Protein AF-A0A2E4QRD1-F1 (afdb_monomer_lite)

Structure (mmCIF, N/CA/C/O backbone):
data_AF-A0A2E4QRD1-F1
#
_entry.id   AF-A0A2E4QRD1-F1
#
loop_
_atom_site.group_PDB
_atom_site.id
_atom_site.type_symbol
_atom_site.label_atom_id
_atom_site.label_alt_id
_atom_site.label_comp_id
_atom_site.label_asym_id
_atom_site.label_entity_id
_atom_site.label_seq_id
_atom_site.pdbx_PDB_ins_code
_atom_site.Cartn_x
_atom_site.Cartn_y
_atom_site.Cartn_z
_atom_site.occupancy
_atom_site.B_iso_or_equiv
_atom_site.auth_seq_id
_atom_site.auth_comp_id
_atom_site.auth_asym_id
_atom_site.auth_atom_id
_atom_site.pdbx_PDB_model_num
ATOM 1 N N . MET A 1 1 ? -5.379 22.019 15.513 1.00 50.44 1 MET A N 1
ATOM 2 C CA . MET A 1 1 ? -6.023 21.564 1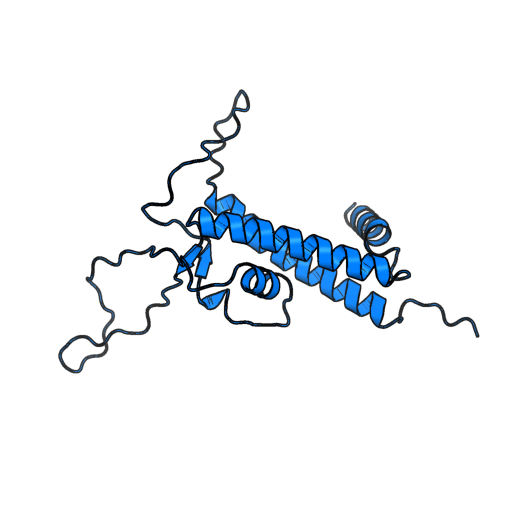4.257 1.00 50.44 1 MET A CA 1
ATOM 3 C C . MET A 1 1 ? -5.798 20.081 13.985 1.00 50.44 1 MET A C 1
ATOM 5 O O . MET A 1 1 ? -6.786 19.393 13.776 1.00 50.44 1 MET A O 1
ATOM 9 N N . ALA A 1 2 ? -4.564 19.561 14.042 1.00 52.75 2 ALA A N 1
ATOM 10 C CA . ALA A 1 2 ? -4.291 18.135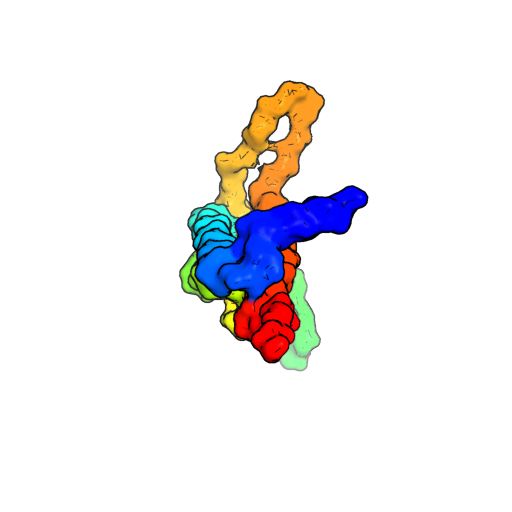 13.790 1.00 52.75 2 ALA A CA 1
ATOM 11 C C . ALA A 1 2 ? -5.084 17.165 14.697 1.00 52.75 2 ALA A C 1
ATOM 13 O O . ALA A 1 2 ? -5.572 16.139 14.234 1.00 52.75 2 ALA A O 1
ATOM 14 N N . THR A 1 3 ? -5.299 17.526 15.965 1.00 58.53 3 THR A N 1
ATOM 15 C CA . THR A 1 3 ? -6.073 16.727 16.932 1.00 58.53 3 THR A CA 1
ATOM 16 C C . THR A 1 3 ? -7.560 16.610 16.587 1.00 58.53 3 THR A C 1
ATOM 18 O O . THR A 1 3 ? -8.169 15.573 16.826 1.00 58.53 3 THR A O 1
ATOM 21 N N . THR A 1 4 ? -8.157 17.637 15.979 1.00 69.69 4 THR A N 1
ATOM 22 C CA . THR A 1 4 ? -9.581 17.635 15.609 1.00 69.69 4 THR A CA 1
ATOM 23 C C . THR A 1 4 ? -9.843 16.732 14.405 1.00 69.69 4 THR A C 1
ATOM 25 O O . THR A 1 4 ? -10.818 15.987 14.392 1.00 69.69 4 THR A O 1
ATOM 28 N N . VAL A 1 5 ? -8.942 16.755 13.417 1.00 69.38 5 VAL A N 1
ATOM 29 C CA . VAL A 1 5 ? -9.038 15.918 12.209 1.00 69.38 5 VAL A CA 1
ATOM 30 C C . VAL A 1 5 ? -8.805 14.447 12.546 1.00 69.38 5 VAL A C 1
ATOM 32 O O . VAL A 1 5 ? -9.567 13.596 12.097 1.00 69.38 5 VAL A O 1
ATOM 35 N N . ALA A 1 6 ? -7.813 14.147 13.392 1.00 63.94 6 ALA A N 1
ATOM 36 C CA . ALA A 1 6 ? -7.556 12.785 13.853 1.00 63.94 6 ALA A CA 1
ATOM 37 C C . ALA A 1 6 ? -8.767 12.192 14.595 1.00 63.94 6 ALA A C 1
ATOM 39 O O . ALA A 1 6 ? -9.169 11.068 14.309 1.00 63.94 6 ALA A O 1
ATOM 40 N N . ASN A 1 7 ? -9.406 12.969 15.475 1.00 65.31 7 ASN A N 1
ATOM 41 C CA . ASN A 1 7 ? -10.594 12.524 16.208 1.00 65.31 7 ASN A CA 1
ATOM 42 C C . ASN A 1 7 ? -11.817 12.319 15.300 1.00 65.31 7 ASN A C 1
ATOM 44 O O . ASN A 1 7 ? -12.578 11.378 15.512 1.00 65.31 7 ASN A O 1
ATOM 48 N N . LEU A 1 8 ? -11.998 13.159 14.275 1.00 71.75 8 LEU A N 1
ATOM 49 C CA . LEU A 1 8 ? 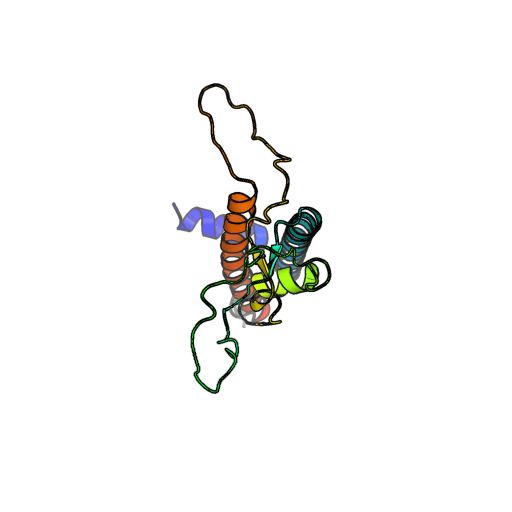-13.072 12.997 13.287 1.00 71.75 8 LEU A CA 1
ATOM 50 C C . LEU A 1 8 ? -12.869 11.749 12.421 1.00 71.75 8 LEU A C 1
ATOM 52 O O . LEU A 1 8 ? -13.807 10.975 12.242 1.00 71.75 8 LEU A O 1
ATOM 56 N N . LEU A 1 9 ? -11.646 11.523 11.929 1.00 69.75 9 LEU A N 1
ATOM 57 C CA . LEU A 1 9 ? -11.304 10.322 11.163 1.00 69.75 9 LEU A CA 1
ATOM 58 C C . LEU A 1 9 ? -11.470 9.059 12.010 1.00 69.75 9 LEU A C 1
ATOM 60 O O . LEU A 1 9 ? -12.026 8.069 11.539 1.00 69.75 9 LEU A O 1
ATOM 64 N N . PHE A 1 10 ? -11.047 9.105 13.274 1.00 66.19 10 PHE A N 1
ATOM 65 C CA . PHE A 1 10 ? -11.171 7.982 14.195 1.00 66.19 10 PHE A CA 1
ATOM 66 C C . PHE A 1 10 ? -12.632 7.664 14.544 1.00 66.19 10 PHE A C 1
ATOM 68 O O . PHE A 1 10 ? -13.024 6.498 14.547 1.00 66.19 10 PHE A O 1
ATOM 75 N N . GLY A 1 11 ? -13.466 8.681 14.768 1.00 65.50 11 GLY A N 1
ATOM 76 C CA . GLY A 1 11 ? -14.901 8.495 14.986 1.00 65.50 11 GLY A CA 1
ATOM 77 C C . GLY A 1 11 ? -15.625 7.962 13.747 1.00 65.50 11 GLY A C 1
ATOM 78 O O . GLY A 1 11 ? -16.450 7.060 13.851 1.00 65.50 11 GLY A O 1
ATOM 79 N N . TRP A 1 12 ? -15.291 8.463 12.557 1.00 73.50 12 TRP A N 1
ATOM 80 C CA . TRP A 1 12 ? -15.963 8.044 11.327 1.00 73.50 12 TRP A CA 1
ATOM 81 C C . TRP A 1 12 ? -15.585 6.620 10.889 1.00 73.50 12 TRP A C 1
ATOM 83 O O . TRP A 1 12 ? -16.465 5.833 10.544 1.00 73.50 12 TRP A O 1
ATOM 93 N N . LEU A 1 13 ? -14.295 6.271 10.949 1.00 70.31 13 LEU A N 1
ATOM 94 C CA . LEU A 1 13 ? -13.779 4.981 10.468 1.00 70.31 13 LEU A CA 1
ATOM 95 C C . LEU A 1 13 ? -13.843 3.867 11.522 1.00 70.31 13 LEU A C 1
ATOM 97 O O . LEU A 1 13 ? -14.161 2.725 11.199 1.00 70.31 13 LEU A O 1
ATOM 101 N N . PHE A 1 14 ? -13.557 4.184 12.787 1.00 65.94 14 PHE A N 1
ATOM 102 C CA . PHE A 1 14 ? -13.407 3.192 13.860 1.00 65.94 14 PHE A CA 1
ATOM 103 C C . PHE A 1 14 ? -14.449 3.330 14.972 1.00 65.94 14 PHE A C 1
ATOM 105 O O . PHE A 1 14 ? -14.468 2.506 15.887 1.00 65.94 14 PHE A O 1
ATOM 112 N N . ASP A 1 15 ? -15.328 4.337 14.906 1.00 74.81 15 ASP A N 1
ATOM 113 C CA . ASP A 1 15 ? -16.338 4.623 15.936 1.00 74.81 15 ASP A CA 1
ATOM 114 C C . ASP A 1 15 ? -15.731 4.675 17.341 1.00 74.81 15 ASP A C 1
ATOM 116 O O . ASP A 1 15 ? -16.206 4.037 18.278 1.00 74.81 15 ASP A O 1
ATOM 120 N N . PHE A 1 16 ? -14.584 5.348 17.452 1.00 65.06 16 PHE A N 1
ATOM 121 C CA . PHE A 1 16 ? -13.794 5.428 18.681 1.00 65.06 16 PHE A CA 1
ATOM 122 C C . PHE A 1 16 ? -13.336 4.073 19.260 1.00 65.06 16 PHE A C 1
ATOM 124 O O . PHE A 1 16 ? -13.098 3.953 20.459 1.00 65.06 16 PHE A O 1
ATOM 131 N N . GLY A 1 17 ? -13.197 3.042 18.420 1.00 62.62 17 GLY A N 1
ATOM 132 C CA . GLY A 1 17 ? -12.782 1.700 18.840 1.00 62.62 17 GLY A CA 1
ATOM 133 C C . GLY A 1 17 ? -13.917 0.842 19.409 1.00 62.62 17 GLY A C 1
ATOM 134 O O . GLY A 1 17 ? -13.655 -0.207 19.993 1.00 62.62 17 GLY A O 1
ATOM 135 N N . LEU A 1 18 ? -15.179 1.257 19.248 1.00 63.94 18 LEU A N 1
ATOM 136 C CA . LEU A 1 18 ? -16.339 0.537 19.787 1.00 63.94 18 LEU A CA 1
ATOM 137 C C . LEU A 1 18 ? -16.948 -0.479 18.808 1.00 63.94 18 LEU A C 1
ATOM 139 O O . LEU A 1 18 ? -17.686 -1.366 19.242 1.00 63.94 18 LEU A O 1
ATOM 143 N N . SER A 1 19 ? -16.643 -0.395 17.505 1.00 77.31 19 SER A N 1
ATOM 144 C CA . SER A 1 19 ? -17.241 -1.274 16.489 1.00 77.31 19 SER A CA 1
ATOM 145 C C . SER A 1 19 ? -16.203 -2.033 15.651 1.00 77.31 19 SER A C 1
ATOM 147 O O . SER A 1 19 ? -15.676 -1.551 14.649 1.00 77.31 19 SER A O 1
ATOM 149 N N . ALA A 1 20 ? -15.972 -3.294 16.026 1.00 82.25 20 ALA A N 1
ATOM 150 C CA . ALA A 1 20 ? -15.098 -4.222 15.301 1.00 82.25 20 ALA A CA 1
ATOM 151 C C . ALA A 1 20 ? -15.464 -4.340 13.808 1.00 82.25 20 ALA A C 1
ATOM 153 O O . ALA A 1 20 ? -14.588 -4.378 12.949 1.00 82.25 20 ALA A O 1
ATOM 154 N N . ASN A 1 21 ? -16.759 -4.313 13.482 1.00 86.19 21 ASN A N 1
ATOM 155 C CA . ASN A 1 21 ? -17.228 -4.412 12.100 1.00 86.19 21 ASN A CA 1
ATOM 156 C C . ASN A 1 21 ? -16.775 -3.228 11.230 1.00 86.19 21 ASN A C 1
ATOM 158 O O . ASN A 1 21 ? -16.433 -3.437 10.068 1.00 86.19 21 ASN A O 1
ATOM 162 N N . LYS A 1 22 ? -16.734 -1.999 11.770 1.00 86.19 22 LYS A N 1
ATOM 163 C CA . LYS A 1 22 ? -16.268 -0.832 11.002 1.00 86.19 22 LYS A CA 1
ATOM 164 C C . LYS A 1 22 ? -14.753 -0.842 10.824 1.00 86.19 22 LYS A C 1
ATOM 166 O O . LYS A 1 22 ? -14.277 -0.484 9.750 1.00 86.19 22 LYS A O 1
ATOM 171 N N . ALA A 1 23 ? -14.010 -1.336 11.818 1.00 86.75 23 ALA A N 1
ATOM 172 C CA . ALA A 1 23 ? -12.572 -1.560 11.681 1.00 86.75 23 ALA A CA 1
ATOM 173 C C . ALA A 1 23 ? -12.271 -2.556 10.547 1.00 86.75 23 ALA A C 1
ATOM 175 O O . ALA A 1 23 ? -11.487 -2.246 9.651 1.00 86.75 23 ALA A O 1
ATOM 176 N N . VAL A 1 24 ? -12.963 -3.704 10.518 1.00 89.75 24 VAL A N 1
ATOM 177 C CA . VAL A 1 24 ? -12.833 -4.69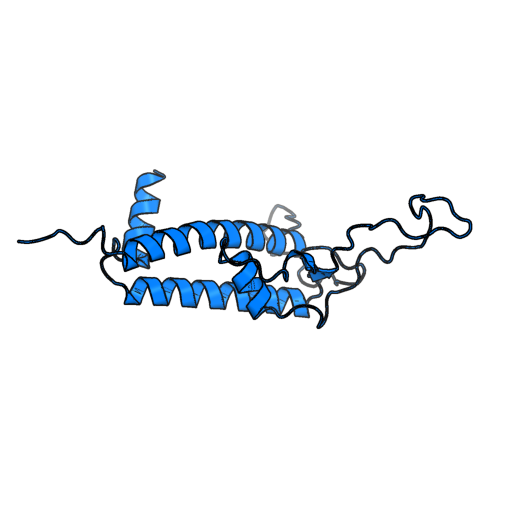2 9.429 1.00 89.75 24 VAL A CA 1
ATOM 178 C C . VAL A 1 24 ? -13.201 -4.079 8.077 1.00 89.75 24 VAL A C 1
ATOM 180 O O . VAL A 1 24 ? -12.449 -4.236 7.118 1.00 89.75 24 VAL A O 1
ATOM 183 N N . ALA A 1 25 ? -14.323 -3.358 7.991 1.00 90.69 25 ALA A N 1
ATOM 184 C CA . ALA A 1 25 ? -14.751 -2.715 6.750 1.00 90.69 25 ALA A CA 1
ATOM 185 C C . ALA A 1 25 ? -13.725 -1.686 6.251 1.00 90.69 25 ALA A C 1
ATOM 187 O O . ALA A 1 25 ? -13.401 -1.675 5.067 1.00 90.69 25 ALA A O 1
ATOM 188 N N . THR A 1 26 ? -13.170 -0.869 7.150 1.00 90.12 26 THR A N 1
ATOM 189 C CA . THR A 1 26 ? -12.143 0.124 6.813 1.00 90.12 26 THR A CA 1
ATOM 190 C C . THR A 1 26 ? -10.886 -0.548 6.269 1.00 90.12 26 THR A C 1
ATOM 192 O O . THR A 1 26 ? -10.421 -0.175 5.195 1.00 90.12 26 THR A O 1
ATOM 195 N N . LEU A 1 27 ? -10.374 -1.583 6.949 1.00 91.25 27 LEU A N 1
ATOM 196 C CA . LEU A 1 27 ? -9.215 -2.341 6.465 1.00 91.25 27 LEU A CA 1
ATOM 197 C C . LEU A 1 27 ? -9.483 -2.981 5.098 1.00 91.25 27 LEU A C 1
ATOM 199 O O . LEU A 1 27 ? -8.643 -2.892 4.206 1.00 91.25 27 LEU A O 1
ATOM 203 N N . ALA A 1 28 ? -10.655 -3.594 4.915 1.00 93.75 28 ALA A N 1
ATOM 204 C CA . ALA A 1 28 ? -11.024 -4.246 3.663 1.00 93.75 28 ALA A CA 1
ATOM 205 C C . ALA A 1 28 ? -11.118 -3.246 2.501 1.00 93.75 28 ALA A C 1
ATOM 207 O O . ALA A 1 28 ? -10.585 -3.502 1.423 1.00 93.75 28 ALA A O 1
ATOM 208 N N . VAL A 1 29 ? -11.746 -2.087 2.719 1.00 93.50 29 VAL A N 1
ATOM 209 C CA . VAL A 1 29 ? -11.854 -1.027 1.706 1.00 93.50 29 VAL A CA 1
ATOM 210 C C . VAL A 1 29 ? -10.474 -0.476 1.352 1.00 93.50 29 VAL A C 1
ATOM 212 O O . VAL A 1 29 ? -10.142 -0.386 0.171 1.00 93.50 29 VAL A O 1
ATOM 215 N N . SER A 1 30 ? -9.637 -0.164 2.345 1.00 93.25 30 SER A N 1
ATOM 216 C CA . SER A 1 30 ? -8.268 0.308 2.104 1.00 93.25 30 SER A CA 1
ATOM 217 C C . SER A 1 30 ? -7.426 -0.728 1.357 1.00 93.25 30 SER A C 1
ATOM 219 O O . SER A 1 30 ? -6.688 -0.373 0.437 1.00 93.25 30 SER A O 1
ATOM 221 N N . PHE A 1 31 ? -7.566 -2.011 1.687 1.00 94.94 31 PHE A N 1
ATOM 222 C CA . PHE A 1 31 ? -6.911 -3.090 0.955 1.00 94.94 31 PHE A CA 1
ATOM 223 C C . PHE A 1 31 ? -7.348 -3.136 -0.518 1.00 94.94 31 PHE A C 1
ATOM 225 O O . PHE A 1 31 ? -6.500 -3.146 -1.408 1.00 94.94 31 PHE A O 1
ATOM 232 N N . VAL A 1 32 ? -8.657 -3.098 -0.791 1.00 96.12 32 VAL A N 1
ATOM 233 C CA . VAL A 1 32 ? -9.189 -3.120 -2.164 1.00 96.12 32 VAL A CA 1
ATOM 234 C C . VAL A 1 32 ? -8.705 -1.915 -2.973 1.00 96.12 32 VAL A C 1
ATOM 236 O O . VAL A 1 32 ? -8.318 -2.082 -4.127 1.00 96.12 32 VAL A O 1
ATOM 239 N N . ILE A 1 33 ? -8.661 -0.720 -2.374 1.00 94.81 33 ILE A N 1
ATOM 240 C CA . ILE A 1 33 ? -8.128 0.482 -3.032 1.00 94.81 33 ILE A CA 1
ATOM 241 C C . ILE A 1 33 ? -6.661 0.274 -3.427 1.00 94.81 33 ILE A C 1
ATOM 243 O O . ILE A 1 33 ? -6.303 0.508 -4.580 1.00 94.81 33 ILE A O 1
ATOM 247 N N . GLY A 1 34 ? -5.821 -0.206 -2.504 1.00 92.94 34 GLY A N 1
ATOM 248 C CA . GLY A 1 34 ? -4.414 -0.494 -2.795 1.00 92.94 34 GLY A CA 1
ATOM 249 C C . GLY A 1 34 ? -4.252 -1.539 -3.896 1.00 92.94 34 GLY A C 1
ATOM 250 O O . GLY A 1 34 ? -3.499 -1.329 -4.845 1.00 92.94 34 GLY A O 1
ATOM 251 N N . TRP A 1 35 ? -5.015 -2.632 -3.825 1.00 95.44 35 TRP A N 1
ATOM 252 C CA . TRP A 1 35 ? -4.998 -3.673 -4.850 1.00 95.44 35 TRP A CA 1
ATOM 253 C C . TRP A 1 35 ? -5.366 -3.115 -6.234 1.00 95.44 35 TRP A C 1
ATOM 255 O O . TRP A 1 35 ? -4.659 -3.387 -7.206 1.00 95.44 35 TRP A O 1
ATOM 265 N N . LEU A 1 36 ? -6.416 -2.299 -6.347 1.00 94.44 36 LEU A N 1
ATOM 266 C CA . LEU A 1 36 ? -6.802 -1.689 -7.621 1.00 94.44 36 LEU A CA 1
ATOM 267 C C . LEU A 1 36 ? -5.701 -0.779 -8.176 1.00 94.44 36 LEU A C 1
ATOM 269 O O . LEU A 1 36 ? -5.340 -0.913 -9.345 1.00 94.44 36 LEU A O 1
ATOM 273 N N . VAL A 1 37 ? -5.126 0.094 -7.345 1.00 91.12 37 VAL A N 1
ATOM 274 C CA . VAL A 1 37 ? -4.074 1.026 -7.778 1.00 91.12 37 VAL A CA 1
ATOM 275 C C . VAL A 1 37 ? -2.817 0.283 -8.229 1.00 91.12 37 VAL A C 1
ATOM 277 O O . VAL A 1 37 ? -2.298 0.576 -9.303 1.00 91.12 37 VAL A O 1
ATOM 280 N N . PHE A 1 38 ? -2.352 -0.723 -7.485 1.00 91.62 38 PHE A N 1
ATOM 281 C CA . PHE A 1 38 ? -1.176 -1.499 -7.894 1.00 91.62 38 PHE A CA 1
ATOM 282 C C . PHE A 1 38 ? -1.450 -2.427 -9.083 1.00 91.62 38 PHE A C 1
ATOM 284 O O . PHE A 1 38 ? -0.543 -2.699 -9.865 1.00 91.62 38 PHE A O 1
ATOM 291 N N . SER A 1 39 ? -2.695 -2.876 -9.276 1.00 91.94 39 SER A N 1
ATOM 292 C CA . SER A 1 39 ? -3.080 -3.606 -10.493 1.00 91.94 39 SER A CA 1
ATOM 293 C C . SER A 1 39 ? -3.023 -2.700 -11.717 1.00 91.94 39 SER A C 1
ATOM 295 O O . SER A 1 39 ? -2.515 -3.109 -12.758 1.00 91.94 39 SER A O 1
ATOM 297 N N . LEU A 1 40 ? -3.496 -1.457 -11.585 1.00 88.31 40 LEU A N 1
ATOM 298 C CA . LEU A 1 40 ? -3.366 -0.451 -12.635 1.00 88.31 40 LEU A CA 1
ATOM 299 C C . LEU A 1 40 ? -1.893 -0.138 -12.907 1.00 88.31 40 LEU A C 1
ATOM 301 O O . LEU A 1 40 ? -1.487 -0.192 -14.062 1.00 88.31 40 LEU A O 1
ATOM 305 N N . ALA A 1 41 ? -1.084 0.083 -11.867 1.00 85.50 41 ALA A N 1
ATOM 306 C CA . ALA A 1 41 ? 0.352 0.320 -12.007 1.00 85.50 41 ALA A CA 1
ATOM 307 C C . ALA A 1 41 ? 1.062 -0.826 -12.751 1.00 85.50 41 ALA A C 1
ATOM 309 O O . ALA A 1 41 ? 1.911 -0.572 -13.603 1.00 85.50 41 ALA A O 1
ATOM 310 N N . LEU A 1 42 ? 0.678 -2.082 -12.488 1.00 86.19 42 LEU A N 1
ATOM 311 C CA . LEU A 1 42 ? 1.242 -3.244 -13.174 1.00 86.19 42 LEU A CA 1
ATOM 312 C C . LEU A 1 42 ? 0.869 -3.284 -14.661 1.00 86.19 42 LEU A C 1
ATOM 314 O O . LEU A 1 42 ? 1.737 -3.464 -15.510 1.00 86.19 42 LEU A O 1
ATOM 318 N N . ILE A 1 43 ? -0.414 -3.086 -14.983 1.00 84.44 43 ILE A N 1
ATOM 319 C CA . ILE A 1 43 ? -0.902 -3.071 -16.374 1.00 84.44 43 ILE A CA 1
ATOM 320 C C . ILE A 1 43 ? -0.268 -1.913 -17.159 1.00 84.44 43 ILE A C 1
ATOM 322 O O . ILE A 1 43 ? -0.019 -2.040 -18.355 1.00 84.44 43 ILE A O 1
ATOM 326 N N . ARG A 1 44 ? 0.014 -0.795 -16.482 1.00 77.81 44 ARG A N 1
ATOM 327 C CA . ARG A 1 44 ? 0.667 0.394 -17.047 1.00 77.81 44 ARG A CA 1
ATOM 328 C C . ARG A 1 44 ? 2.191 0.281 -17.133 1.00 77.81 44 ARG A C 1
ATOM 330 O O . ARG A 1 44 ? 2.819 1.190 -17.657 1.00 77.81 44 ARG A O 1
ATOM 337 N N . GLY A 1 45 ? 2.790 -0.800 -16.628 1.00 77.88 45 GLY A N 1
ATOM 338 C CA . GLY A 1 45 ? 4.244 -0.980 -16.631 1.00 77.88 45 GLY A CA 1
ATOM 339 C C . GLY A 1 45 ? 5.002 -0.008 -15.721 1.00 77.88 45 GLY A C 1
ATOM 340 O O . GLY A 1 45 ? 6.192 0.203 -15.921 1.00 77.88 45 GLY A O 1
ATOM 341 N N . ALA A 1 46 ? 4.336 0.569 -14.715 1.00 81.81 46 ALA A N 1
ATOM 342 C CA . ALA A 1 46 ? 4.947 1.473 -13.732 1.00 81.81 46 ALA A CA 1
ATOM 343 C C . ALA A 1 46 ? 5.694 0.730 -12.603 1.00 81.81 46 ALA A C 1
ATOM 345 O O . ALA A 1 46 ? 6.254 1.357 -11.702 1.00 81.81 46 ALA A O 1
ATOM 346 N N . LEU A 1 47 ? 5.665 -0.607 -12.619 1.00 82.12 47 LEU A N 1
ATOM 347 C CA . LEU A 1 47 ? 6.412 -1.475 -11.712 1.00 82.12 47 LEU A CA 1
ATOM 348 C C . LEU A 1 47 ? 7.599 -2.076 -12.466 1.00 82.12 47 LEU A C 1
ATOM 350 O O . LEU A 1 47 ? 7.417 -2.888 -13.375 1.00 82.12 47 LEU A O 1
ATOM 354 N N . ILE A 1 48 ? 8.803 -1.686 -12.067 1.00 82.62 48 ILE A N 1
ATOM 355 C CA . ILE A 1 48 ? 10.065 -2.154 -12.643 1.00 82.62 48 ILE A CA 1
ATOM 356 C C . ILE A 1 48 ? 10.761 -3.098 -11.671 1.00 82.62 48 ILE A C 1
ATOM 358 O O . ILE A 1 48 ? 10.597 -2.969 -10.461 1.00 82.62 48 ILE A O 1
ATOM 362 N N . VAL A 1 49 ? 11.530 -4.057 -12.181 1.00 83.31 49 VAL A N 1
ATOM 363 C CA . VAL A 1 49 ? 12.307 -4.971 -11.331 1.00 83.31 49 VAL A CA 1
ATOM 364 C C . VAL A 1 49 ? 13.383 -4.184 -10.583 1.00 83.31 49 VAL A C 1
ATOM 366 O O . VAL A 1 49 ? 14.195 -3.506 -11.212 1.00 83.31 49 VAL A O 1
ATOM 369 N N . ASP A 1 50 ? 13.416 -4.310 -9.254 1.00 74.62 50 ASP A N 1
ATOM 370 C CA . ASP A 1 50 ? 14.493 -3.744 -8.436 1.00 74.62 50 ASP A CA 1
ATOM 371 C C . ASP A 1 50 ? 15.742 -4.628 -8.583 1.00 74.62 50 ASP A C 1
ATOM 373 O O . ASP A 1 50 ? 15.890 -5.674 -7.944 1.00 74.62 50 ASP A O 1
ATOM 377 N N . GLN A 1 51 ? 16.620 -4.262 -9.519 1.00 65.69 51 GLN A N 1
ATOM 378 C CA . GLN A 1 51 ? 17.918 -4.908 -9.673 1.00 65.69 51 GLN A CA 1
ATOM 379 C C . GLN A 1 51 ? 18.902 -4.280 -8.693 1.00 65.69 51 GLN A C 1
ATOM 381 O O . GLN A 1 51 ? 19.664 -3.380 -9.043 1.00 65.69 51 GLN A O 1
ATOM 386 N N . GLN A 1 52 ? 18.945 -4.796 -7.468 1.00 58.09 52 GLN A N 1
ATOM 387 C CA . GLN A 1 52 ? 20.100 -4.551 -6.613 1.00 58.09 52 GLN A CA 1
ATOM 388 C C . GLN A 1 52 ? 21.323 -5.194 -7.294 1.00 58.09 52 GLN A C 1
ATOM 390 O O . GLN A 1 52 ? 21.306 -6.409 -7.516 1.00 58.09 52 GLN A O 1
ATOM 395 N N . PRO A 1 53 ? 22.370 -4.435 -7.675 1.00 53.12 53 PRO A N 1
ATOM 396 C CA . PRO A 1 53 ? 23.521 -4.988 -8.378 1.00 53.12 53 PRO A CA 1
ATOM 397 C C . PRO A 1 53 ? 24.311 -5.886 -7.423 1.00 53.12 53 PRO A C 1
ATOM 399 O O . PRO A 1 53 ? 25.202 -5.442 -6.700 1.00 53.12 53 PRO A O 1
ATOM 402 N N . VAL A 1 54 ? 23.977 -7.174 -7.399 1.00 52.75 54 VAL A N 1
ATOM 403 C CA . VAL A 1 54 ? 24.784 -8.183 -6.717 1.00 52.75 54 VAL A CA 1
ATOM 404 C C . VAL A 1 54 ? 25.959 -8.483 -7.641 1.00 52.75 54 VAL A C 1
ATOM 406 O O . VAL A 1 54 ? 25.748 -8.909 -8.773 1.00 52.75 54 VAL A O 1
ATOM 409 N N . ALA A 1 55 ? 27.176 -8.180 -7.180 1.00 49.75 55 ALA A N 1
ATOM 410 C CA . ALA A 1 55 ? 28.434 -8.279 -7.922 1.00 49.75 55 ALA A CA 1
ATOM 411 C C . ALA A 1 55 ? 28.437 -9.410 -8.967 1.00 49.75 55 ALA A C 1
ATOM 413 O O . ALA A 1 55 ? 28.468 -10.593 -8.627 1.00 49.75 55 ALA A O 1
ATOM 414 N N . GLY A 1 56 ? 28.393 -9.042 -10.246 1.00 55.62 56 GLY A N 1
ATOM 415 C CA . GLY A 1 56 ? 28.492 -10.011 -11.325 1.00 55.62 56 GLY A CA 1
ATOM 416 C C . GLY A 1 56 ? 29.930 -10.497 -11.491 1.00 55.62 56 GLY A C 1
ATOM 417 O O . GLY A 1 56 ? 30.886 -9.737 -11.336 1.00 55.62 56 GLY A O 1
ATOM 418 N N . SER A 1 57 ? 30.090 -11.789 -11.776 1.00 43.97 57 SER A N 1
ATOM 419 C CA . SER A 1 57 ? 31.399 -12.394 -12.016 1.00 43.97 57 SER A CA 1
ATOM 420 C C . SER A 1 57 ? 31.956 -11.886 -13.346 1.00 43.97 57 SER A C 1
ATOM 422 O O . SER A 1 57 ? 31.439 -12.219 -14.409 1.00 43.97 57 SER A O 1
ATOM 424 N N . VAL A 1 58 ? 32.997 -11.055 -13.280 1.00 54.69 58 VAL A N 1
ATOM 425 C CA . VAL A 1 58 ? 33.792 -10.682 -14.451 1.00 54.69 58 VAL A CA 1
ATOM 426 C C . VAL A 1 58 ? 34.774 -11.820 -14.721 1.00 54.69 58 VAL A C 1
ATOM 428 O O . VAL A 1 58 ? 35.459 -12.299 -13.813 1.00 54.69 58 VAL A O 1
ATOM 431 N N . GLU A 1 59 ? 34.806 -12.273 -15.970 1.00 59.34 59 GLU A N 1
ATOM 432 C CA . GLU A 1 59 ? 35.708 -13.310 -16.460 1.00 59.34 59 GLU A CA 1
ATOM 433 C C . GLU A 1 59 ? 37.157 -13.027 -16.009 1.00 59.34 59 GLU A C 1
ATOM 435 O O . GLU A 1 59 ? 37.675 -11.924 -16.194 1.00 59.34 59 GLU A O 1
ATOM 440 N N . ASN A 1 60 ? 37.795 -14.037 -15.401 1.00 54.09 60 ASN A N 1
ATOM 441 C CA . ASN A 1 60 ? 39.124 -14.029 -14.757 1.00 54.09 60 ASN A CA 1
ATOM 442 C C . ASN A 1 60 ? 39.207 -13.544 -13.297 1.00 54.09 60 ASN A C 1
ATOM 444 O O . ASN A 1 60 ? 39.963 -12.628 -12.974 1.00 54.09 60 ASN A O 1
ATOM 448 N N . ASN A 1 61 ? 38.532 -14.265 -12.390 1.00 53.44 61 ASN A N 1
ATOM 449 C CA . ASN A 1 61 ? 38.889 -14.412 -10.964 1.00 53.44 61 ASN A CA 1
ATOM 450 C C . ASN A 1 61 ? 39.111 -13.105 -10.167 1.00 53.44 61 ASN A C 1
ATOM 452 O O . ASN A 1 61 ? 39.782 -13.100 -9.132 1.00 53.44 61 ASN A O 1
ATOM 456 N N . ARG A 1 62 ? 38.548 -11.990 -10.638 1.00 55.81 62 ARG A N 1
ATOM 457 C CA . ARG A 1 62 ? 38.549 -10.689 -9.972 1.00 55.81 62 ARG A CA 1
ATOM 458 C C . ARG A 1 62 ? 37.103 -10.272 -9.769 1.00 55.81 62 ARG A C 1
ATOM 460 O O . ARG A 1 62 ? 36.367 -10.057 -10.726 1.00 55.81 62 ARG A O 1
ATOM 467 N N . LEU A 1 63 ? 36.704 -10.173 -8.506 1.00 52.69 63 LEU A N 1
ATOM 468 C CA . LEU A 1 63 ? 35.448 -9.542 -8.123 1.00 52.69 63 LEU A CA 1
ATOM 469 C C . LEU A 1 63 ? 35.568 -8.052 -8.466 1.00 52.69 63 LEU A C 1
ATOM 471 O O . LEU A 1 63 ? 36.400 -7.347 -7.897 1.00 52.69 63 LEU A O 1
ATOM 475 N N . GLY A 1 64 ? 34.781 -7.593 -9.430 1.00 57.56 64 GLY A N 1
ATOM 476 C CA . GLY A 1 64 ? 34.702 -6.199 -9.846 1.00 57.56 64 GLY A CA 1
ATOM 477 C C . GLY A 1 64 ? 33.267 -5.867 -10.236 1.00 57.56 64 GLY A C 1
ATOM 478 O O . GLY A 1 64 ? 32.509 -6.755 -10.620 1.00 57.56 64 GLY A O 1
ATOM 479 N N . ALA A 1 65 ? 32.876 -4.601 -10.105 1.00 52.06 65 ALA A N 1
ATOM 480 C CA . ALA A 1 65 ? 31.580 -4.147 -10.596 1.00 52.06 65 ALA A CA 1
ATOM 481 C C . ALA A 1 65 ? 31.534 -4.295 -12.127 1.00 52.06 65 ALA A C 1
ATOM 483 O O . ALA A 1 65 ? 32.486 -3.918 -12.813 1.00 52.06 65 ALA A O 1
ATOM 484 N N . ILE A 1 66 ? 30.440 -4.835 -12.668 1.00 53.28 66 ILE A N 1
ATOM 485 C CA . ILE A 1 66 ? 30.184 -4.828 -14.112 1.00 53.28 66 ILE A CA 1
ATOM 486 C C . ILE A 1 66 ? 29.972 -3.363 -14.515 1.00 53.28 66 ILE A C 1
ATOM 488 O O . ILE A 1 66 ? 28.971 -2.763 -14.140 1.00 53.28 66 ILE A O 1
ATOM 492 N N . VAL A 1 67 ? 30.933 -2.770 -15.232 1.00 57.34 67 VAL A N 1
ATOM 493 C CA . VAL A 1 67 ? 30.891 -1.347 -15.633 1.00 57.34 67 VAL A CA 1
ATOM 494 C C . VAL A 1 67 ? 30.274 -1.133 -17.022 1.00 57.34 67 VAL A C 1
ATOM 496 O O . VAL A 1 67 ? 29.968 -0.001 -17.373 1.00 57.34 67 VAL A O 1
ATOM 499 N N . GLN A 1 68 ? 30.028 -2.173 -17.822 1.00 54.81 68 GLN A N 1
ATOM 500 C CA . GLN A 1 68 ? 29.520 -1.967 -19.183 1.00 54.81 68 GLN A CA 1
ATOM 501 C C . GLN A 1 68 ? 28.786 -3.198 -19.720 1.00 54.81 68 GLN A C 1
ATOM 503 O O . GLN A 1 68 ? 29.315 -3.995 -20.486 1.00 54.81 68 GLN A O 1
ATOM 508 N N . GLY A 1 69 ? 27.539 -3.346 -19.296 1.00 46.31 69 GLY A N 1
ATOM 509 C CA . GLY A 1 69 ? 26.482 -3.830 -20.174 1.00 46.31 69 GLY A CA 1
ATOM 510 C C . GLY A 1 69 ? 25.519 -2.665 -20.350 1.00 46.31 69 GLY A C 1
ATOM 511 O O . GLY A 1 69 ? 25.344 -1.891 -19.411 1.00 46.31 69 GLY A O 1
ATOM 512 N N . GLU A 1 70 ? 24.927 -2.496 -21.526 1.00 46.44 70 GLU A N 1
ATOM 513 C CA . GLU A 1 70 ? 23.691 -1.725 -21.657 1.00 46.44 70 GLU A CA 1
ATOM 514 C C . GLU A 1 70 ? 22.671 -2.396 -20.729 1.00 46.44 70 GLU A C 1
ATOM 516 O O . GLU A 1 70 ? 22.058 -3.406 -21.065 1.00 46.44 70 GLU A O 1
ATOM 521 N N . ILE A 1 71 ? 22.605 -1.933 -19.481 1.00 48.91 71 ILE A N 1
ATOM 522 C CA . ILE A 1 71 ? 21.585 -2.376 -18.549 1.00 48.91 71 ILE A CA 1
ATOM 523 C C . ILE A 1 71 ? 20.322 -1.747 -19.115 1.00 48.91 71 ILE A C 1
ATOM 525 O O . ILE A 1 71 ? 20.173 -0.527 -19.069 1.00 48.91 71 ILE A O 1
ATOM 529 N N . GLU A 1 72 ? 19.429 -2.551 -19.686 1.00 49.06 72 GLU A N 1
ATOM 530 C CA . GLU A 1 72 ? 18.035 -2.146 -19.807 1.00 49.06 72 GLU A CA 1
ATOM 531 C C . GLU A 1 72 ? 17.541 -1.910 -18.376 1.00 49.06 72 GLU A C 1
ATOM 533 O O . GLU A 1 72 ? 17.108 -2.825 -17.678 1.00 49.06 72 GLU A O 1
ATOM 538 N N . THR A 1 73 ? 17.708 -0.678 -17.891 1.00 54.19 73 THR A N 1
ATOM 539 C CA . THR A 1 73 ? 17.554 -0.257 -16.489 1.00 54.19 73 THR A CA 1
ATOM 540 C C . THR A 1 73 ? 16.114 -0.313 -15.997 1.00 54.19 73 THR A C 1
ATOM 542 O O . THR A 1 73 ? 15.794 0.226 -14.941 1.00 54.19 73 THR A O 1
ATOM 545 N N . SER A 1 74 ? 15.218 -0.942 -16.752 1.00 58.88 74 SER A N 1
ATOM 546 C CA . SER A 1 74 ? 13.802 -0.904 -16.458 1.00 58.88 74 SER A CA 1
ATOM 547 C C . SER A 1 74 ? 13.013 -2.019 -17.143 1.00 58.88 74 SER A C 1
ATOM 549 O O . SER A 1 74 ? 12.102 -1.809 -17.943 1.00 58.88 74 SER A O 1
ATOM 551 N N . VAL A 1 75 ? 13.350 -3.256 -16.787 1.00 71.50 75 VAL A N 1
ATOM 552 C CA . VAL A 1 75 ? 12.526 -4.412 -17.149 1.00 71.50 75 VAL A CA 1
ATOM 553 C C . VAL A 1 75 ? 11.221 -4.349 -16.350 1.00 71.50 75 VAL A C 1
ATOM 555 O O . VAL A 1 75 ? 11.239 -4.331 -15.116 1.00 71.50 75 VAL A O 1
ATOM 558 N N . ASN A 1 76 ? 10.083 -4.309 -17.048 1.00 77.19 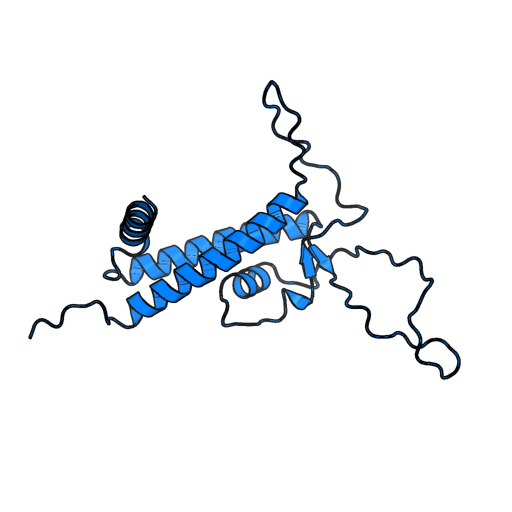76 ASN A N 1
ATOM 559 C CA . ASN A 1 76 ? 8.758 -4.362 -16.429 1.00 77.19 76 ASN A CA 1
ATOM 560 C C . ASN A 1 76 ? 8.608 -5.653 -15.607 1.00 77.19 76 ASN A C 1
ATOM 562 O O . ASN A 1 76 ? 8.947 -6.745 -16.068 1.00 77.19 76 ASN A O 1
ATOM 566 N N . CYS A 1 77 ? 8.052 -5.541 -14.404 1.00 81.00 77 CYS A N 1
ATOM 567 C CA . CYS A 1 77 ? 7.849 -6.678 -13.518 1.00 81.00 77 CYS A CA 1
ATOM 568 C C . CYS A 1 77 ? 6.878 -7.739 -14.047 1.00 81.00 77 CYS A C 1
ATOM 570 O O . CYS A 1 77 ? 6.982 -8.903 -13.652 1.00 81.00 77 CYS A O 1
ATOM 572 N N . GLY A 1 78 ? 5.947 -7.377 -14.935 1.00 80.81 78 GLY A N 1
ATOM 573 C CA . GLY A 1 78 ? 5.050 -8.333 -15.590 1.00 80.81 78 GLY A CA 1
ATOM 574 C C . GLY A 1 78 ? 4.366 -9.288 -14.600 1.00 80.81 78 GLY A C 1
ATOM 575 O O . GLY A 1 78 ? 3.666 -8.866 -13.689 1.00 80.81 78 GLY A O 1
ATOM 576 N N . ASN A 1 79 ? 4.580 -10.597 -14.744 1.00 82.12 79 ASN A N 1
ATOM 577 C CA . ASN A 1 79 ? 3.967 -11.608 -13.867 1.00 82.12 79 ASN A CA 1
ATOM 578 C C . ASN A 1 79 ? 4.814 -11.981 -12.632 1.00 82.12 79 ASN A C 1
ATOM 580 O O . ASN A 1 79 ? 4.455 -12.912 -11.908 1.00 82.12 79 ASN A O 1
ATOM 584 N N . ALA A 1 80 ? 5.940 -11.302 -12.385 1.00 84.81 80 ALA A N 1
ATOM 585 C CA . ALA A 1 80 ? 6.838 -11.615 -11.270 1.00 84.81 80 ALA A CA 1
ATOM 586 C C . ALA A 1 80 ? 6.247 -11.255 -9.894 1.00 84.81 80 ALA A C 1
ATOM 588 O O . ALA A 1 80 ? 6.663 -11.817 -8.876 1.00 84.81 80 ALA A O 1
ATOM 589 N N . VAL A 1 81 ? 5.263 -10.350 -9.865 1.00 88.50 81 VAL A N 1
ATOM 590 C CA . VAL A 1 81 ? 4.580 -9.884 -8.655 1.00 88.50 81 VAL A CA 1
ATOM 591 C C . VAL A 1 81 ? 3.070 -10.016 -8.800 1.00 88.50 81 VAL A C 1
ATOM 593 O O . VAL A 1 81 ? 2.492 -9.764 -9.855 1.00 88.50 81 VAL A O 1
ATOM 596 N N . ARG A 1 82 ? 2.410 -10.403 -7.703 1.00 92.56 82 ARG A N 1
ATOM 597 C CA . ARG A 1 82 ? 0.945 -10.403 -7.607 1.00 92.56 82 ARG A CA 1
ATOM 598 C C . ARG A 1 82 ? 0.478 -9.096 -6.955 1.00 92.56 82 ARG A C 1
ATOM 600 O O . ARG A 1 82 ? 0.794 -8.899 -5.782 1.00 92.56 82 ARG A O 1
ATOM 607 N N . PRO A 1 83 ? -0.325 -8.249 -7.631 1.00 92.00 83 PRO A N 1
ATOM 608 C CA . PRO A 1 83 ? -0.753 -6.949 -7.100 1.00 92.00 83 PRO A CA 1
ATOM 609 C C . PRO A 1 83 ? -1.465 -7.014 -5.748 1.00 92.00 83 PRO A C 1
ATOM 611 O O . PRO A 1 83 ? -1.291 -6.132 -4.916 1.00 92.00 83 PRO A O 1
ATOM 614 N N . SER A 1 84 ? -2.245 -8.070 -5.505 1.00 93.94 84 SER A N 1
ATOM 615 C CA . SER A 1 84 ? -2.932 -8.268 -4.227 1.00 93.94 84 SER A CA 1
ATOM 616 C C . SER A 1 84 ? -1.953 -8.521 -3.078 1.00 93.94 84 SER A C 1
ATOM 618 O O . SER A 1 84 ? -2.142 -7.999 -1.986 1.00 93.94 84 SER A O 1
ATOM 620 N N . LEU A 1 85 ? -0.894 -9.302 -3.319 1.00 93.25 85 LEU A N 1
ATOM 621 C CA . LEU A 1 85 ? 0.140 -9.566 -2.318 1.00 93.25 85 LEU A CA 1
ATOM 622 C C . LEU A 1 85 ? 1.033 -8.344 -2.129 1.00 93.25 85 LEU A C 1
ATOM 624 O O . LEU A 1 85 ? 1.352 -8.019 -0.998 1.00 93.25 85 LEU A O 1
ATOM 628 N N . TYR A 1 86 ? 1.363 -7.638 -3.212 1.00 92.81 86 TYR A N 1
ATOM 629 C CA . TYR A 1 86 ? 2.104 -6.379 -3.153 1.00 92.81 86 TYR A CA 1
ATOM 630 C C . TYR A 1 86 ? 1.354 -5.317 -2.335 1.00 92.81 86 TYR A C 1
ATOM 632 O O . TYR A 1 86 ? 1.941 -4.658 -1.486 1.00 92.81 86 TYR A O 1
ATOM 640 N N . ALA A 1 87 ? 0.038 -5.186 -2.530 1.00 94.69 87 ALA A N 1
ATOM 641 C CA . ALA A 1 87 ? -0.783 -4.281 -1.732 1.00 94.69 87 ALA A CA 1
ATOM 642 C C . ALA A 1 87 ? -0.773 -4.655 -0.241 1.00 94.69 87 ALA A C 1
ATOM 644 O O . ALA A 1 87 ? -0.643 -3.769 0.595 1.00 94.69 87 ALA A O 1
ATOM 645 N N . LEU A 1 88 ? -0.884 -5.946 0.102 1.00 93.62 88 LEU A N 1
ATOM 646 C CA . LEU A 1 88 ? -0.808 -6.397 1.499 1.00 93.62 88 LEU A CA 1
ATOM 647 C C . LEU A 1 88 ? 0.561 -6.130 2.130 1.00 93.62 88 LEU A C 1
ATOM 649 O O . LEU A 1 88 ? 0.595 -5.677 3.268 1.00 93.62 88 LEU A O 1
ATOM 653 N N . ASP A 1 89 ? 1.638 -6.392 1.389 1.00 93.06 89 ASP A N 1
ATOM 654 C CA . ASP A 1 89 ? 3.033 -6.173 1.798 1.00 93.06 89 ASP A CA 1
ATOM 655 C C . ASP A 1 89 ? 3.261 -4.697 2.173 1.00 93.06 89 ASP A C 1
ATOM 657 O O . ASP A 1 89 ? 3.701 -4.376 3.271 1.00 93.06 89 ASP A O 1
ATOM 661 N N . VAL A 1 90 ? 2.820 -3.773 1.309 1.00 92.75 90 VAL A N 1
ATOM 662 C CA . VAL A 1 90 ? 2.934 -2.324 1.559 1.00 92.75 90 VAL A CA 1
ATOM 663 C C . VAL A 1 90 ? 1.989 -1.852 2.676 1.00 92.75 90 VAL A C 1
ATOM 665 O O . VAL A 1 90 ? 2.319 -0.929 3.420 1.00 92.75 90 VAL A O 1
ATOM 668 N N . PHE A 1 91 ? 0.792 -2.436 2.793 1.00 94.00 91 PHE A N 1
ATOM 669 C CA . PHE A 1 91 ? -0.228 -1.987 3.748 1.00 94.00 91 PHE A CA 1
ATOM 670 C C . PHE A 1 91 ? 0.023 -2.465 5.181 1.00 94.00 91 PHE A C 1
ATOM 672 O O . PHE A 1 91 ? -0.291 -1.752 6.134 1.00 94.00 91 PHE A O 1
ATOM 679 N N . ILE A 1 92 ? 0.527 -3.687 5.357 1.00 93.38 92 ILE A N 1
ATOM 680 C CA . ILE A 1 92 ? 0.677 -4.316 6.669 1.00 93.38 92 ILE A CA 1
ATOM 681 C C . ILE A 1 92 ? 2.164 -4.330 7.032 1.00 93.38 92 ILE A C 1
ATOM 683 O O . ILE A 1 92 ? 2.867 -5.264 6.661 1.00 93.38 92 ILE A O 1
ATOM 687 N N . PRO A 1 93 ? 2.648 -3.379 7.852 1.00 85.25 93 PRO A N 1
ATOM 688 C CA . PRO A 1 93 ? 4.085 -3.211 8.101 1.00 85.25 93 PRO A CA 1
ATOM 689 C C . PRO A 1 93 ? 4.748 -4.395 8.823 1.00 85.25 93 PRO A C 1
ATOM 691 O O . PRO A 1 93 ? 5.967 -4.449 8.935 1.00 85.25 93 PRO A O 1
ATOM 694 N N . LEU A 1 94 ? 3.955 -5.321 9.369 1.00 86.81 94 LEU A N 1
ATOM 695 C CA . LEU A 1 94 ? 4.437 -6.504 10.084 1.00 86.81 94 LEU A CA 1
ATOM 696 C C . LEU A 1 94 ? 4.631 -7.726 9.178 1.00 86.81 94 LEU A C 1
ATOM 698 O O . LEU A 1 94 ? 5.228 -8.704 9.623 1.00 86.81 94 LEU A O 1
ATOM 702 N N . ILE A 1 95 ? 4.092 -7.713 7.956 1.00 89.94 95 ILE A N 1
ATOM 703 C CA . ILE A 1 95 ? 4.122 -8.866 7.055 1.00 89.94 95 ILE A CA 1
ATOM 704 C C . ILE A 1 95 ? 4.988 -8.511 5.851 1.00 89.94 95 ILE A C 1
ATOM 706 O O . ILE A 1 95 ? 4.513 -7.845 4.945 1.00 89.94 95 ILE A O 1
ATOM 710 N N . ASP A 1 96 ? 6.222 -9.016 5.836 1.00 89.12 96 ASP A N 1
ATOM 711 C CA . ASP A 1 96 ? 7.105 -8.960 4.667 1.00 89.12 96 ASP A CA 1
ATOM 712 C C . ASP A 1 96 ? 6.862 -10.195 3.780 1.00 89.12 96 ASP A C 1
ATOM 714 O O . ASP A 1 96 ? 7.333 -11.303 4.058 1.00 89.12 96 ASP A O 1
ATOM 718 N N . LEU A 1 97 ? 6.075 -10.019 2.718 1.00 88.81 97 LEU A N 1
ATOM 719 C CA . LEU A 1 97 ? 5.859 -11.023 1.669 1.00 88.81 97 LEU A CA 1
ATOM 720 C C . LEU A 1 97 ? 6.933 -10.964 0.580 1.00 88.81 97 LEU A C 1
ATOM 722 O O . LEU A 1 97 ? 6.877 -11.746 -0.386 1.00 88.81 97 LEU A O 1
ATOM 726 N N . ARG A 1 98 ? 7.894 -10.044 0.723 1.00 84.69 98 ARG A N 1
ATOM 727 C CA . ARG A 1 98 ? 9.035 -9.858 -0.166 1.00 84.69 98 ARG A CA 1
ATOM 728 C C . ARG A 1 98 ? 8.602 -9.661 -1.619 1.00 84.69 98 ARG A C 1
ATOM 730 O O . ARG A 1 98 ? 9.249 -10.148 -2.550 1.00 84.69 98 ARG A O 1
ATOM 737 N N . GLN A 1 99 ? 7.442 -9.028 -1.812 1.00 85.69 99 GLN A N 1
ATOM 738 C CA . GLN A 1 99 ? 6.929 -8.614 -3.118 1.00 85.69 99 GLN A CA 1
ATOM 739 C C . GLN A 1 99 ? 7.422 -7.209 -3.439 1.00 85.69 99 GLN A C 1
ATOM 741 O O . GLN A 1 99 ? 7.759 -6.936 -4.588 1.00 85.69 99 GLN A O 1
ATOM 746 N N . GLU A 1 100 ? 7.519 -6.355 -2.419 1.00 82.38 100 GLU A N 1
ATOM 747 C CA . GLU A 1 100 ? 8.073 -5.012 -2.543 1.00 82.38 100 GLU A CA 1
ATOM 748 C C . GLU A 1 100 ? 9.538 -5.041 -2.994 1.00 82.38 100 GLU A C 1
ATOM 750 O O . GLU A 1 100 ? 9.917 -4.305 -3.895 1.00 82.38 100 GLU A O 1
ATOM 755 N N . SER A 1 101 ? 10.351 -5.953 -2.452 1.00 82.06 101 SER A N 1
ATOM 756 C CA . SER A 1 101 ? 11.782 -6.034 -2.786 1.00 82.06 101 SER A CA 1
ATOM 757 C C . SER A 1 101 ? 12.079 -6.593 -4.184 1.00 82.06 101 SER A C 1
ATOM 759 O O . SER A 1 101 ? 13.240 -6.763 -4.539 1.00 82.06 101 SER A O 1
ATOM 761 N N . LYS A 1 102 ? 11.058 -7.030 -4.927 1.00 83.12 102 LYS A N 1
ATOM 762 C CA . LYS A 1 102 ? 11.220 -7.555 -6.293 1.00 83.12 102 LYS A CA 1
ATOM 763 C C . LYS A 1 102 ? 10.931 -6.492 -7.337 1.00 83.12 102 LYS A C 1
ATOM 765 O O . LYS A 1 102 ? 11.475 -6.568 -8.435 1.00 83.12 102 LYS A O 1
ATOM 770 N N . CYS A 1 103 ? 10.040 -5.562 -7.008 1.00 85.88 103 CYS A N 1
ATOM 771 C CA . CYS A 1 103 ? 9.501 -4.590 -7.936 1.00 85.88 103 CYS A CA 1
ATOM 772 C C . CYS A 1 103 ? 9.369 -3.236 -7.258 1.00 85.88 103 CYS A C 1
ATOM 774 O O . CYS A 1 103 ? 8.636 -3.098 -6.281 1.00 85.88 103 CYS A O 1
ATOM 776 N N . GLU A 1 104 ? 10.009 -2.224 -7.823 1.00 85.12 104 GLU A N 1
ATOM 777 C CA . GLU A 1 104 ? 9.884 -0.849 -7.373 1.00 85.12 104 GLU A CA 1
ATOM 778 C C . GLU A 1 104 ? 9.018 -0.031 -8.341 1.00 85.12 104 GLU A C 1
ATOM 780 O O . GLU A 1 104 ? 8.892 -0.330 -9.529 1.00 85.12 104 GLU A O 1
ATOM 785 N N . VAL A 1 105 ? 8.384 1.020 -7.820 1.00 81.94 105 VAL A N 1
ATOM 786 C CA . VAL A 1 105 ? 7.663 1.992 -8.644 1.00 81.94 105 VAL A CA 1
ATOM 787 C C . VAL A 1 105 ? 8.683 2.889 -9.353 1.00 81.94 105 VAL A C 1
ATOM 789 O O . VAL A 1 105 ? 9.328 3.741 -8.727 1.00 81.94 105 VAL A O 1
ATOM 792 N N . GLY A 1 106 ? 8.816 2.726 -10.666 1.00 71.62 106 GLY A N 1
ATOM 793 C CA . GLY A 1 106 ? 9.823 3.417 -11.468 1.00 71.62 106 GLY A CA 1
ATOM 794 C C . GLY A 1 106 ? 9.468 3.504 -12.949 1.00 71.62 106 GLY A C 1
ATOM 795 O O . GLY A 1 106 ? 8.442 2.993 -13.391 1.00 71.62 106 GLY A O 1
ATOM 796 N N . VAL A 1 107 ? 10.307 4.216 -13.703 1.00 57.94 107 VAL A N 1
ATOM 797 C CA . VAL A 1 107 ? 10.101 4.472 -15.135 1.00 57.94 107 VAL A CA 1
ATOM 798 C C . VAL A 1 107 ? 10.650 3.303 -15.941 1.00 57.94 107 VAL A C 1
ATOM 800 O O . VAL A 1 107 ? 11.858 3.081 -15.931 1.00 57.94 107 VAL A O 1
ATOM 803 N N . ALA A 1 108 ? 9.772 2.574 -16.634 1.00 55.41 108 ALA A N 1
ATOM 804 C CA . ALA A 1 108 ? 10.183 1.756 -17.768 1.00 55.41 108 ALA A CA 1
ATOM 805 C C . ALA A 1 108 ? 10.402 2.629 -19.000 1.00 55.41 108 ALA A C 1
ATOM 807 O O . ALA A 1 108 ? 9.585 3.507 -19.264 1.00 55.41 108 ALA A O 1
ATOM 808 N N . ASN A 1 109 ? 11.481 2.385 -19.751 1.00 51.75 109 ASN A N 1
ATOM 809 C CA . ASN A 1 109 ? 11.821 3.137 -20.969 1.00 51.75 109 ASN A CA 1
ATOM 810 C C . ASN A 1 109 ? 10.678 3.128 -22.014 1.00 51.75 109 ASN A C 1
ATOM 812 O O . ASN A 1 109 ? 10.623 4.020 -22.853 1.00 51.75 109 ASN A O 1
ATOM 816 N N . ASP A 1 110 ? 9.741 2.175 -21.903 1.00 52.59 110 ASP A N 1
ATOM 817 C CA . ASP A 1 110 ? 8.547 2.016 -22.748 1.00 52.59 110 ASP A CA 1
ATOM 818 C C . ASP A 1 110 ? 7.206 2.301 -22.033 1.00 52.59 110 ASP A C 1
ATOM 820 O O . ASP A 1 110 ? 6.134 2.076 -22.606 1.00 52.59 110 ASP A O 1
ATOM 824 N N . ALA A 1 111 ? 7.210 2.784 -20.782 1.00 51.56 111 ALA A N 1
ATOM 825 C CA . ALA A 1 111 ? 5.983 3.151 -20.068 1.00 51.56 111 ALA A CA 1
ATOM 826 C C . ALA A 1 111 ? 5.448 4.484 -20.607 1.00 51.56 111 ALA A C 1
ATOM 828 O O . ALA A 1 111 ? 5.694 5.561 -20.068 1.00 51.56 111 ALA A O 1
ATOM 829 N N . ALA A 1 112 ? 4.746 4.373 -21.731 1.00 45.59 112 ALA A N 1
ATOM 830 C CA . ALA A 1 112 ? 4.124 5.447 -22.476 1.00 45.59 112 ALA A CA 1
ATOM 831 C C . ALA A 1 112 ? 3.365 6.447 -21.584 1.00 45.59 112 ALA A C 1
ATOM 833 O O . ALA A 1 112 ? 2.397 6.094 -20.914 1.00 45.59 112 ALA A O 1
ATOM 834 N N . ASP A 1 113 ? 3.811 7.700 -21.682 1.00 48.38 113 ASP A N 1
ATOM 835 C CA . ASP A 1 113 ? 3.134 9.005 -21.599 1.00 48.38 113 ASP A CA 1
ATOM 836 C C . ASP A 1 113 ? 1.601 9.011 -21.879 1.00 48.38 113 ASP A C 1
ATOM 838 O O . ASP A 1 113 ? 1.110 9.669 -22.797 1.00 48.38 113 ASP A O 1
ATOM 842 N N . LEU A 1 114 ? 0.784 8.271 -21.121 1.00 49.59 114 LEU A N 1
ATOM 843 C CA . LEU A 1 114 ? -0.652 8.108 -21.420 1.00 49.59 114 LEU A CA 1
ATOM 844 C C . LEU A 1 114 ? -1.580 9.014 -20.601 1.00 49.59 114 LEU A C 1
ATOM 846 O O . LEU A 1 114 ? -2.774 9.088 -20.903 1.00 49.59 114 LEU A O 1
ATOM 850 N N . PHE A 1 115 ? -1.057 9.750 -19.617 1.00 50.34 115 PHE A N 1
ATOM 851 C CA . PHE A 1 115 ? -1.809 10.787 -18.910 1.00 50.34 115 PHE A CA 1
ATOM 852 C C . PHE A 1 115 ? -1.010 12.091 -18.819 1.00 50.34 115 PHE A C 1
ATOM 854 O O . PHE A 1 115 ? -0.475 12.461 -17.776 1.00 50.34 115 PHE A O 1
ATOM 861 N N . SER A 1 116 ? -0.964 12.825 -19.933 1.00 46.94 116 SER A N 1
ATOM 862 C CA . SER A 1 116 ? -0.425 14.185 -20.010 1.00 46.94 116 SER A CA 1
ATOM 863 C C . SER A 1 116 ? -1.362 15.203 -19.326 1.00 46.94 116 SER A C 1
ATOM 865 O O . SER A 1 116 ? -1.949 16.063 -19.982 1.00 46.94 116 SER A O 1
ATOM 867 N N . GLY A 1 117 ? -1.526 15.080 -18.008 1.00 44.03 117 GLY A N 1
ATOM 868 C CA . GLY A 1 117 ? -2.050 16.115 -17.116 1.00 44.03 117 GLY A CA 1
ATOM 869 C C . GLY A 1 117 ? -3.535 16.496 -17.234 1.00 44.03 117 GLY A C 1
ATOM 870 O O . GLY A 1 117 ? -4.226 16.292 -18.230 1.00 44.03 117 GLY A O 1
ATOM 871 N N . ILE A 1 118 ? -4.029 17.127 -16.169 1.00 45.34 118 ILE A N 1
ATOM 872 C CA . ILE A 1 118 ? -5.294 17.867 -16.155 1.00 45.34 118 ILE A CA 1
ATOM 873 C C . ILE A 1 118 ? -4.965 19.302 -16.590 1.00 45.34 118 ILE A C 1
ATOM 875 O O . ILE A 1 118 ? -4.139 19.958 -15.960 1.00 45.34 118 ILE A O 1
ATOM 879 N N . ARG A 1 119 ? -5.592 19.810 -17.662 1.00 41.34 119 ARG A N 1
ATOM 880 C CA . ARG A 1 119 ? -5.409 21.205 -18.111 1.00 41.34 119 ARG A CA 1
ATOM 881 C C . ARG A 1 119 ? -6.101 22.174 -17.148 1.00 41.34 119 ARG A C 1
ATOM 883 O O . ARG A 1 119 ? -7.254 22.542 -17.364 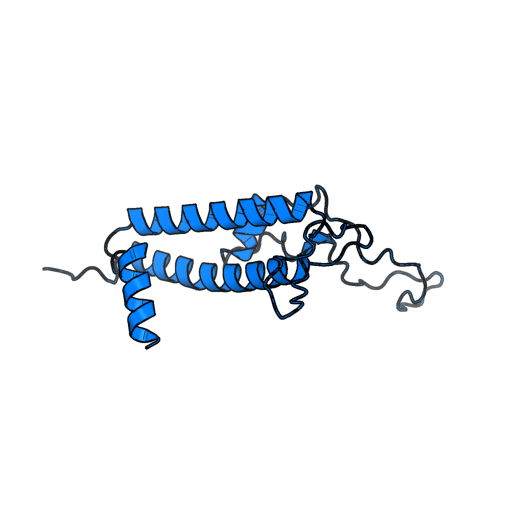1.00 41.34 119 ARG A O 1
ATOM 890 N N . LEU A 1 120 ? -5.405 22.596 -16.096 1.00 48.69 120 LEU A N 1
ATOM 891 C CA . LEU A 1 120 ? -5.789 23.771 -15.312 1.00 48.69 120 LEU A CA 1
ATOM 892 C C . LEU A 1 120 ? -5.263 25.038 -16.017 1.00 48.69 120 LEU A C 1
ATOM 894 O O . LEU A 1 120 ? -4.123 25.046 -16.487 1.00 48.69 120 LEU A O 1
ATOM 898 N N . PRO A 1 121 ? -6.069 26.105 -16.150 1.00 40.59 121 PRO A N 1
ATOM 899 C CA . PRO A 1 121 ? -5.641 27.322 -16.827 1.00 40.59 121 PRO A CA 1
ATOM 900 C C . PRO A 1 121 ? -4.642 28.085 -15.945 1.00 40.59 121 PRO A C 1
ATOM 902 O O . PRO A 1 121 ? -5.043 28.706 -14.966 1.00 40.59 121 PRO A O 1
ATOM 905 N N . GLY A 1 122 ? -3.352 28.057 -16.299 1.00 51.22 122 GLY A N 1
ATOM 906 C CA . GLY A 1 122 ? -2.351 28.990 -15.758 1.00 51.22 122 GLY A CA 1
ATOM 907 C C . GLY A 1 122 ? -1.021 28.398 -15.289 1.00 51.22 122 GLY A C 1
ATOM 908 O O . GLY A 1 122 ? -0.081 29.163 -15.109 1.00 51.22 122 GLY A O 1
ATOM 909 N N . GLU A 1 123 ? -0.891 27.078 -15.140 1.00 42.81 123 GLU A N 1
ATOM 910 C CA . GLU A 1 123 ? 0.349 26.463 -14.645 1.00 42.81 123 GLU A CA 1
ATOM 911 C C . GLU A 1 123 ? 0.507 25.053 -15.238 1.00 42.81 123 GLU A C 1
ATOM 913 O O . GLU A 1 123 ? -0.384 24.212 -15.112 1.00 42.81 123 GLU A O 1
ATOM 918 N N . MET A 1 124 ? 1.613 24.788 -15.944 1.00 44.97 124 MET A N 1
ATOM 919 C CA . MET A 1 124 ? 1.928 23.440 -16.434 1.00 44.97 124 MET A CA 1
ATOM 920 C C . MET A 1 124 ? 2.425 22.593 -15.260 1.00 44.97 124 MET A C 1
ATOM 922 O O . MET A 1 124 ? 3.622 22.548 -14.983 1.00 44.97 124 MET A O 1
ATOM 926 N N . VAL A 1 125 ? 1.510 21.925 -14.558 1.00 44.41 125 VAL A N 1
ATOM 927 C CA . VAL A 1 125 ? 1.878 20.936 -13.540 1.00 44.41 125 VAL A CA 1
ATOM 928 C C . VAL A 1 125 ? 2.114 19.594 -14.235 1.00 44.41 125 VAL A C 1
ATOM 930 O O . VAL A 1 125 ? 1.176 18.859 -14.543 1.00 44.41 125 VAL A O 1
ATOM 933 N N . TRP A 1 126 ? 3.380 19.280 -14.504 1.00 41.97 126 TRP A N 1
ATOM 934 C CA . TRP A 1 126 ? 3.814 17.961 -14.968 1.00 41.97 126 TRP A CA 1
ATOM 935 C C . TRP A 1 126 ? 3.775 16.974 -13.795 1.00 41.97 126 TRP A C 1
ATOM 937 O O . TRP A 1 126 ? 4.808 16.667 -13.212 1.00 41.97 126 TRP A O 1
ATOM 947 N N . LEU A 1 127 ? 2.593 16.490 -13.405 1.00 50.47 127 LEU A N 1
ATOM 948 C CA . LEU A 1 127 ? 2.520 15.339 -12.503 1.00 50.47 127 LEU A CA 1
ATOM 949 C C . LEU A 1 127 ? 2.924 14.105 -13.311 1.00 50.47 127 LEU A C 1
ATOM 951 O O . LEU A 1 127 ? 2.091 13.522 -14.003 1.00 50.47 127 LEU A O 1
ATOM 955 N N . HIS A 1 128 ? 4.203 13.735 -13.267 1.00 64.88 128 HIS A N 1
ATOM 956 C CA . HIS A 1 128 ? 4.646 12.453 -13.806 1.00 64.88 128 HIS A CA 1
ATOM 957 C C . HIS A 1 128 ? 3.811 11.347 -13.137 1.00 64.88 128 HIS A C 1
ATOM 959 O O . HIS A 1 128 ? 3.773 11.253 -11.910 1.00 64.88 128 HIS A O 1
ATOM 965 N N . GLU A 1 129 ? 3.129 10.505 -13.920 1.00 66.44 129 GLU A N 1
ATOM 966 C CA . GLU A 1 129 ? 2.236 9.436 -13.425 1.00 66.44 129 GLU A CA 1
ATOM 967 C C . GLU A 1 129 ? 2.935 8.536 -12.382 1.00 66.44 129 GLU A C 1
ATOM 969 O O . GLU A 1 129 ? 2.350 8.056 -11.412 1.00 66.44 129 GLU A O 1
ATOM 974 N N . ILE A 1 130 ? 4.245 8.395 -12.539 1.00 69.62 130 ILE A N 1
ATOM 975 C CA . ILE A 1 130 ? 5.136 7.598 -11.701 1.00 69.62 130 ILE A CA 1
ATOM 976 C C . ILE A 1 130 ? 5.332 8.235 -10.324 1.00 69.62 130 ILE A C 1
ATOM 978 O O . ILE A 1 130 ? 5.379 7.528 -9.316 1.00 69.62 130 ILE A O 1
ATOM 982 N N . GLU A 1 131 ? 5.386 9.565 -10.249 1.00 75.94 131 GLU A N 1
ATOM 983 C CA . GLU A 1 131 ? 5.422 10.275 -8.973 1.00 75.94 131 GLU A CA 1
ATOM 984 C C . GLU A 1 131 ? 4.124 10.053 -8.202 1.00 75.94 131 GLU A C 1
ATOM 986 O O . GLU A 1 131 ? 4.172 9.801 -7.001 1.00 75.94 131 GLU A O 1
ATOM 991 N N . ILE A 1 132 ? 2.972 10.042 -8.884 1.00 81.38 132 ILE A N 1
ATOM 992 C CA . ILE A 1 132 ? 1.679 9.756 -8.248 1.00 81.38 132 ILE A CA 1
ATOM 993 C C . ILE A 1 132 ? 1.692 8.362 -7.617 1.00 81.38 132 ILE A C 1
ATOM 995 O O . ILE A 1 132 ? 1.313 8.228 -6.455 1.00 81.38 132 ILE A O 1
ATOM 999 N N . TYR A 1 133 ? 2.165 7.333 -8.326 1.00 85.12 133 TYR A N 1
ATOM 1000 C CA . TYR A 1 133 ? 2.259 5.986 -7.753 1.00 85.12 133 TYR A CA 1
ATOM 1001 C C . TYR A 1 133 ? 3.261 5.907 -6.591 1.00 85.12 133 TYR A C 1
ATOM 1003 O O . TYR A 1 133 ? 2.998 5.201 -5.616 1.00 85.12 133 TYR A O 1
ATOM 1011 N N . ARG A 1 134 ? 4.376 6.650 -6.640 1.00 84.75 134 ARG A N 1
ATOM 1012 C CA . ARG A 1 134 ? 5.347 6.732 -5.531 1.00 84.75 134 ARG A CA 1
ATOM 1013 C C . ARG A 1 134 ? 4.745 7.395 -4.298 1.00 84.75 134 ARG A C 1
ATOM 1015 O O . ARG A 1 134 ? 4.819 6.835 -3.204 1.00 84.75 134 ARG A O 1
ATOM 1022 N N . TYR A 1 135 ? 4.104 8.549 -4.473 1.00 87.00 135 TYR A N 1
ATOM 1023 C CA . TYR A 1 135 ? 3.404 9.241 -3.395 1.00 87.00 135 TYR A CA 1
ATOM 1024 C C . TYR A 1 135 ? 2.268 8.391 -2.840 1.00 87.00 135 TYR A C 1
ATOM 1026 O O . TYR A 1 135 ? 2.136 8.277 -1.624 1.00 87.00 135 TYR A O 1
ATOM 1034 N N . PHE A 1 136 ? 1.490 7.744 -3.709 1.00 90.56 136 PHE A N 1
ATOM 1035 C CA . PHE A 1 136 ? 0.441 6.828 -3.291 1.00 90.56 136 PHE A CA 1
ATOM 1036 C C . PHE A 1 136 ? 1.016 5.683 -2.462 1.00 90.56 136 PHE A C 1
ATOM 1038 O O . PHE A 1 136 ? 0.521 5.458 -1.368 1.00 90.56 136 PHE A O 1
ATOM 1045 N N . LYS A 1 137 ? 2.081 5.007 -2.916 1.00 91.50 137 LYS A N 1
ATOM 1046 C CA . LYS A 1 137 ? 2.745 3.930 -2.162 1.00 91.50 137 LYS A CA 1
ATOM 1047 C C . LYS A 1 137 ? 3.171 4.406 -0.769 1.00 91.50 137 LYS A C 1
ATOM 1049 O O . LYS A 1 137 ? 2.868 3.736 0.213 1.00 91.50 137 LYS A O 1
ATOM 1054 N N . ALA A 1 138 ? 3.807 5.575 -0.674 1.00 90.62 138 ALA A N 1
ATOM 1055 C CA . ALA A 1 138 ? 4.251 6.141 0.599 1.00 90.62 138 ALA A CA 1
ATOM 1056 C C . ALA A 1 138 ? 3.076 6.477 1.535 1.00 90.62 138 ALA A C 1
ATOM 1058 O O . ALA A 1 138 ? 3.065 6.068 2.696 1.00 90.62 138 ALA A O 1
ATOM 1059 N N . ILE A 1 139 ? 2.058 7.181 1.029 1.00 91.69 139 ILE A N 1
ATOM 1060 C CA . ILE A 1 139 ? 0.847 7.518 1.793 1.00 91.69 139 ILE A CA 1
ATOM 1061 C C . ILE A 1 139 ? 0.123 6.242 2.225 1.00 91.69 139 ILE A C 1
ATOM 1063 O O . ILE A 1 139 ? -0.327 6.142 3.362 1.00 91.69 139 ILE A O 1
ATOM 1067 N N . TYR A 1 140 ? 0.032 5.259 1.335 1.00 93.38 140 TYR A N 1
ATOM 1068 C CA . TYR A 1 140 ? -0.625 3.986 1.579 1.00 93.38 140 TYR A CA 1
ATOM 1069 C C . TYR A 1 140 ? 0.076 3.178 2.673 1.00 93.38 140 TYR A C 1
ATOM 1071 O O . TYR A 1 140 ? -0.604 2.665 3.558 1.00 93.38 140 TYR A O 1
ATOM 1079 N N . ALA A 1 141 ? 1.412 3.147 2.682 1.00 93.25 141 ALA A N 1
ATOM 1080 C CA . ALA A 1 141 ? 2.193 2.523 3.749 1.00 93.25 141 ALA A CA 1
ATOM 1081 C C . ALA A 1 141 ? 1.967 3.211 5.108 1.00 93.25 141 ALA A C 1
ATOM 1083 O O . ALA A 1 141 ? 1.709 2.551 6.116 1.00 93.25 141 ALA A O 1
ATOM 1084 N N . VAL A 1 142 ? 1.984 4.550 5.143 1.00 93.06 142 VAL A N 1
ATOM 1085 C CA . VAL A 1 142 ? 1.721 5.319 6.374 1.00 93.06 142 VAL A CA 1
ATOM 1086 C C . VAL A 1 142 ? 0.290 5.100 6.875 1.00 93.06 142 VAL A C 1
ATOM 1088 O O . VAL A 1 142 ? 0.079 4.868 8.067 1.00 93.06 142 VAL A O 1
ATOM 1091 N N . LEU A 1 143 ? -0.701 5.141 5.980 1.00 91.00 143 LEU A N 1
ATOM 1092 C CA . LEU A 1 143 ? -2.096 4.867 6.324 1.00 91.00 143 LEU A CA 1
ATOM 1093 C C . LEU A 1 143 ? -2.269 3.437 6.826 1.00 91.00 143 LEU A C 1
ATOM 1095 O O . LEU A 1 143 ? -2.941 3.239 7.832 1.00 91.00 143 LEU A O 1
ATOM 1099 N N . GLY A 1 144 ? -1.644 2.459 6.175 1.00 91.56 144 GLY A N 1
ATOM 1100 C CA . GLY A 1 144 ? -1.645 1.069 6.612 1.00 91.56 144 GLY A CA 1
ATOM 1101 C C . GLY A 1 144 ? -1.122 0.916 8.035 1.00 91.56 144 GLY A C 1
ATOM 1102 O O . GLY A 1 144 ? -1.798 0.332 8.883 1.00 91.56 144 GLY A O 1
ATOM 1103 N N . TRP A 1 145 ? -0.001 1.564 8.357 1.00 92.56 145 TRP A N 1
ATOM 1104 C CA . TRP A 1 145 ? 0.542 1.556 9.713 1.00 92.56 145 TRP A CA 1
ATOM 1105 C C . TRP A 1 145 ? -0.434 2.119 10.756 1.00 92.56 145 TRP A C 1
ATOM 1107 O O . TRP A 1 145 ? -0.649 1.501 11.805 1.00 92.56 145 TRP A O 1
ATOM 1117 N N . VAL A 1 146 ? -1.077 3.251 10.458 1.00 90.69 146 VAL A N 1
ATOM 1118 C CA . VAL A 1 146 ? -2.079 3.868 11.342 1.00 90.69 146 VAL A CA 1
ATOM 1119 C C . VAL A 1 146 ? -3.315 2.977 11.485 1.00 90.69 146 VAL A C 1
ATOM 1121 O O . VAL A 1 146 ? -3.721 2.661 12.603 1.00 90.69 146 VAL A O 1
ATOM 1124 N N . LEU A 1 147 ? -3.908 2.537 10.373 1.00 90.69 147 LEU A N 1
ATOM 1125 C CA . LEU A 1 147 ? -5.148 1.760 10.359 1.00 90.69 147 LEU A CA 1
ATOM 1126 C C . LEU A 1 147 ? -4.976 0.392 11.023 1.00 90.69 147 LEU A C 1
ATOM 1128 O O . LEU A 1 147 ? -5.847 -0.018 11.791 1.00 90.69 147 LEU A O 1
ATOM 1132 N N . VAL A 1 148 ? -3.861 -0.301 10.782 1.00 91.56 148 VAL A N 1
ATOM 1133 C CA . VAL A 1 148 ? -3.561 -1.589 11.424 1.00 91.56 148 VAL A CA 1
ATOM 1134 C C . VAL A 1 148 ? -3.377 -1.399 12.929 1.00 91.56 148 VAL A C 1
ATOM 1136 O O . VAL A 1 148 ? -3.975 -2.139 13.709 1.00 91.56 148 VAL A O 1
ATOM 1139 N N . SER A 1 149 ? -2.644 -0.368 13.358 1.00 90.31 149 SER A N 1
ATOM 1140 C CA . SER A 1 149 ? -2.444 -0.074 14.786 1.00 90.31 149 SER A CA 1
ATOM 1141 C C . SER A 1 149 ? -3.765 0.235 15.502 1.00 90.31 149 SER A C 1
ATOM 1143 O O . SER A 1 149 ? -4.054 -0.331 16.558 1.00 90.31 149 SER A O 1
ATOM 1145 N N . LEU A 1 150 ? -4.615 1.076 14.905 1.00 85.88 150 LEU A N 1
ATOM 1146 C CA . LEU A 1 150 ? -5.946 1.386 15.437 1.00 85.88 150 LEU A CA 1
ATOM 1147 C C . LEU A 1 150 ? -6.866 0.159 15.448 1.00 85.88 150 LEU A C 1
ATOM 1149 O O . LEU A 1 150 ? -7.644 -0.023 16.385 1.00 85.88 150 LEU A O 1
ATOM 1153 N N . SER A 1 151 ? -6.757 -0.710 14.443 1.00 87.88 151 SER A N 1
ATOM 1154 C CA . SER A 1 151 ? -7.517 -1.960 14.389 1.00 87.88 151 SER A CA 1
ATOM 1155 C C . SER A 1 151 ? -7.111 -2.906 15.515 1.00 87.88 151 SER A C 1
ATOM 1157 O O . SER A 1 151 ? -7.982 -3.458 16.180 1.00 87.88 151 SER A O 1
ATOM 1159 N N . ILE A 1 152 ? -5.811 -3.040 15.799 1.00 89.19 152 ILE A N 1
ATOM 1160 C CA . ILE A 1 152 ? -5.311 -3.840 16.928 1.00 89.19 152 ILE A CA 1
ATOM 1161 C C . ILE A 1 152 ? -5.858 -3.299 18.255 1.00 89.19 152 ILE A C 1
ATOM 1163 O O . ILE A 1 152 ? -6.340 -4.080 19.073 1.00 89.19 152 ILE A O 1
ATOM 1167 N N . LEU A 1 153 ? -5.851 -1.977 18.458 1.00 86.31 153 LEU A N 1
ATOM 1168 C CA . LEU A 1 153 ? -6.436 -1.349 19.653 1.00 86.31 153 LEU A CA 1
ATOM 1169 C C . LEU A 1 153 ? -7.954 -1.561 19.754 1.00 86.31 153 LEU A C 1
ATOM 1171 O O . LEU A 1 153 ? -8.488 -1.723 20.849 1.00 86.31 153 LEU A O 1
ATOM 1175 N N . THR A 1 154 ? -8.646 -1.586 18.616 1.00 85.06 154 THR A N 1
ATOM 1176 C CA . THR A 1 154 ? -10.088 -1.850 18.551 1.00 85.06 154 THR A CA 1
ATOM 1177 C C . THR A 1 154 ? -10.395 -3.305 18.920 1.00 85.06 154 THR A C 1
ATOM 1179 O O . THR A 1 154 ? -11.299 -3.566 19.711 1.00 85.06 154 THR A O 1
ATOM 1182 N N . PHE A 1 155 ? -9.626 -4.266 18.397 1.00 86.44 155 PHE A N 1
ATOM 1183 C CA . PHE A 1 155 ? -9.824 -5.690 18.685 1.00 86.44 155 PHE A CA 1
ATOM 1184 C C . PHE A 1 155 ? -9.350 -6.104 20.076 1.00 86.44 155 PHE A C 1
ATOM 1186 O O . PHE A 1 155 ? -9.936 -7.012 20.660 1.00 86.44 155 PHE A O 1
ATOM 1193 N N . SER A 1 156 ? -8.328 -5.444 20.629 1.00 86.12 156 SER A N 1
ATOM 1194 C CA . SER A 1 156 ? -7.855 -5.732 21.987 1.00 86.12 156 SER A CA 1
ATOM 1195 C C . SER A 1 156 ? -8.895 -5.387 23.055 1.00 86.12 156 SER A C 1
ATOM 1197 O O . SER A 1 156 ? -8.807 -5.881 24.176 1.00 86.12 156 SER A O 1
ATOM 1199 N N . GLY A 1 157 ? -9.882 -4.545 22.726 1.00 77.69 157 GLY A N 1
ATOM 1200 C CA . GLY A 1 157 ? -10.944 -4.154 23.646 1.00 77.69 157 GLY A CA 1
ATOM 1201 C C . GLY A 1 157 ? -10.454 -3.305 24.820 1.00 77.69 157 GLY A C 1
ATOM 1202 O O . GLY A 1 157 ? -11.225 -3.072 25.745 1.00 77.69 157 GLY A O 1
ATOM 1203 N N . ILE A 1 158 ? -9.212 -2.806 24.786 1.00 79.56 158 ILE A N 1
ATOM 1204 C CA . ILE A 1 158 ? -8.619 -2.009 25.874 1.00 79.56 158 ILE A CA 1
ATOM 1205 C C . ILE A 1 158 ? -9.378 -0.692 26.113 1.00 79.56 158 ILE A C 1
ATOM 1207 O O . ILE A 1 158 ? -9.318 -0.121 27.196 1.00 79.56 158 ILE A O 1
ATOM 1211 N N . LEU A 1 159 ? -10.112 -0.227 25.095 1.00 69.44 159 LEU A N 1
ATOM 1212 C CA . LEU A 1 159 ? -10.940 0.977 25.126 1.00 69.44 159 LEU A CA 1
ATOM 1213 C C . LEU A 1 159 ? -12.365 0.726 25.646 1.00 69.44 159 LEU A C 1
ATOM 1215 O O . LEU A 1 159 ? -13.113 1.687 25.822 1.00 69.44 159 LEU A O 1
ATOM 1219 N N . ARG A 1 160 ? -12.775 -0.530 25.892 1.00 67.31 160 ARG A N 1
ATOM 1220 C CA . ARG A 1 160 ? -14.082 -0.798 26.505 1.00 67.31 160 ARG A CA 1
ATOM 1221 C C . ARG A 1 160 ? -14.017 -0.444 27.994 1.00 67.31 160 ARG A C 1
ATOM 1223 O O . ARG A 1 160 ? -13.235 -1.067 28.714 1.00 67.31 160 ARG A O 1
ATOM 1230 N N . PRO A 1 161 ? -14.839 0.503 28.480 1.00 67.38 161 PRO A N 1
ATOM 1231 C CA . PRO A 1 161 ? -14.940 0.742 29.909 1.00 67.38 161 PRO A CA 1
ATOM 1232 C C . PRO A 1 161 ? -15.464 -0.533 30.577 1.00 67.38 161 PRO A C 1
ATOM 1234 O O . PRO A 1 161 ? -16.526 -1.050 30.219 1.00 67.38 161 PRO A O 1
ATOM 1237 N N . TRP A 1 162 ? -14.682 -1.066 31.516 1.00 62.47 162 TRP A N 1
ATOM 1238 C CA . TRP A 1 162 ? -15.121 -2.128 32.412 1.00 62.47 162 TRP A CA 1
ATOM 1239 C C . TRP A 1 162 ? -16.195 -1.550 33.331 1.00 62.47 162 TRP A C 1
ATOM 1241 O O . TRP A 1 162 ? -15.892 -0.953 34.360 1.00 62.47 162 TRP A O 1
ATOM 1251 N N . ASN A 1 163 ? -17.455 -1.710 32.943 1.00 63.62 163 ASN A N 1
ATOM 1252 C CA . ASN A 1 163 ? -18.565 -1.531 33.863 1.00 63.62 163 ASN A CA 1
ATOM 1253 C C . ASN A 1 163 ? -18.694 -2.838 34.655 1.00 63.62 163 ASN A C 1
ATOM 1255 O O . ASN A 1 163 ? -19.315 -3.792 34.182 1.00 63.62 163 ASN A O 1
ATOM 1259 N N . HIS A 1 164 ? -18.029 -2.884 35.809 1.00 52.47 164 HIS A N 1
ATOM 1260 C CA . HIS A 1 164 ? -18.415 -3.756 36.916 1.00 52.47 164 HIS A CA 1
ATOM 1261 C C . HIS A 1 164 ? -19.507 -3.080 37.740 1.00 52.47 164 HIS A C 1
ATOM 1263 O O . HIS A 1 164 ? -19.399 -1.849 37.946 1.00 52.47 164 HIS A O 1
#

Foldseek 3Di:
DVVVVVVVCCCVQCVVLQDLVSLVVSVVVLLVVQLVLLVVCLVLLQKFFPDPQDFDDDPDDDRDRPPDDPPQVGDRCHPVARSSVVSCCLLAVVDNPVRCNGIDRHDRPPSDPPDCDDDDPDDRDRPPVSVVSVVCSVVNSVVSVVSVVSSCVSVVCPPPPPPD

Secondary structure (DSSP, 8-state):
-HHHHHHHHHHHHHGGGT-HHHHHHHHHHHHHHHHHHHHHHHHTT-EEE-------EETTTEE-----S---TT-B-GGGS-HHHHHHHHH-TT---SSGGGEEE---TT----------TT------HHHHHHHHHHHHHHHHHHHHHHHHHHHHTTTS----

Sequence (164 aa):
MATTVANLLFGWLFDFGLSANKAVATLAVSFVIGWLVFSLALIRGALIVDQQPVAGSVENNRLGAIVQGEIETSVNCGNAVRPSLYALDVFIPLIDLRQESKCEVGVANDAADLFSGIRLPGEMVWLHEIEIYRYFKAIYAVLGWVLVSLSILTFSGILRPWNH

pLDDT: mean 73.79, std 17.07, range [40.59, 96.12]

Radius of gyration: 21.22 Å; chains: 1; bounding box: 58×43×60 Å